Protein AF-A0A4Z1E4L7-F1 (afdb_monomer_lite)

pLDDT: mean 74.95, std 12.85, range [42.88, 93.94]

Organism: NCBI:txid1655435

Secondary structure (DSSP, 8-state):
--HHHHHHHHHHHHHHHHHHHH-----HHHHHHH--HHHHHHHHHTTHHHHHHHHHHHHHHHHHHHHHHHHHHHHHT-TT--B-TTT--B--S-TT---SSHHHHHHHHHHTS--------

Radius of gyration: 25.97 Å; chains: 1; bounding box: 79×19×61 Å

Foldseek 3Di:
DDPVVVVLLVVVVVVLVCCVPVVPQDDPVVVVVSDDPVSCVVCVVVVSNVSVVVSVVVNVVVVVVVVVVVVVCVQ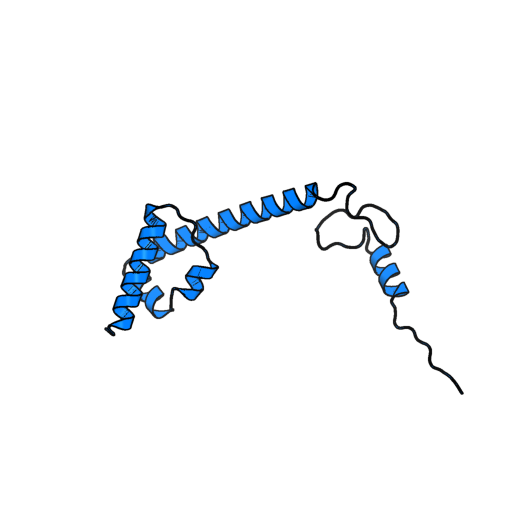VPDVVAQAAPQPRDHQDDDPPDRHNDPVSVVVVCVVVPPPPDDDDD

Sequence (121 aa):
MDPDEEAALERARAWVSSVSHDGDRYSPGAASRLFTPEQLTHLRDTGDLAILLDAARASESDARLVRRWLQELSEAAVPGGRTCPVCGCAVAGRRDRVYCSTNCRVKAHRAHGPRGGEHGG

Structure (mmCIF, N/CA/C/O backbone):
data_AF-A0A4Z1E4L7-F1
#
_entry.id   AF-A0A4Z1E4L7-F1
#
loop_
_atom_site.group_PDB
_atom_site.id
_atom_site.type_symbol
_atom_site.label_atom_id
_atom_site.label_alt_id
_atom_site.label_comp_id
_atom_site.label_asym_id
_atom_site.label_entity_id
_atom_site.label_seq_id
_atom_site.pdbx_PDB_ins_code
_atom_site.Cartn_x
_atom_site.Cartn_y
_atom_site.Cartn_z
_atom_site.occupancy
_atom_site.B_iso_or_equiv
_atom_site.auth_seq_id
_atom_site.auth_comp_id
_atom_site.auth_asym_id
_atom_site.auth_atom_id
_atom_site.pdbx_PDB_model_num
ATOM 1 N N . MET A 1 1 ? 11.956 -2.100 -36.001 1.00 58.88 1 MET A N 1
ATOM 2 C CA . MET A 1 1 ? 11.733 -1.622 -34.631 1.00 58.88 1 MET A CA 1
ATOM 3 C C . MET A 1 1 ? 11.120 -0.252 -34.768 1.00 58.88 1 MET A C 1
ATOM 5 O O . MET A 1 1 ? 11.637 0.532 -35.559 1.00 58.88 1 MET A O 1
ATOM 9 N N . ASP A 1 2 ? 9.958 -0.044 -34.165 1.00 82.31 2 ASP A N 1
ATOM 10 C CA . ASP A 1 2 ? 9.267 1.240 -34.247 1.00 82.31 2 ASP A CA 1
ATOM 11 C C . ASP A 1 2 ? 10.042 2.291 -33.416 1.00 82.31 2 ASP A C 1
ATOM 13 O O . ASP A 1 2 ? 10.541 1.954 -32.339 1.00 82.31 2 ASP A O 1
ATOM 17 N N . PRO A 1 3 ? 10.220 3.536 -33.890 1.00 78.50 3 PRO A N 1
ATOM 18 C CA . PRO A 1 3 ? 10.961 4.552 -33.141 1.00 78.50 3 PRO A CA 1
ATOM 19 C C . PRO A 1 3 ? 10.335 4.872 -31.771 1.00 78.50 3 PRO A C 1
ATOM 21 O O . PRO A 1 3 ? 11.066 5.172 -30.825 1.00 78.50 3 PRO A O 1
ATOM 24 N N . ASP A 1 4 ? 9.013 4.747 -31.622 1.00 73.12 4 ASP A N 1
ATOM 25 C CA . ASP A 1 4 ? 8.340 4.920 -30.332 1.00 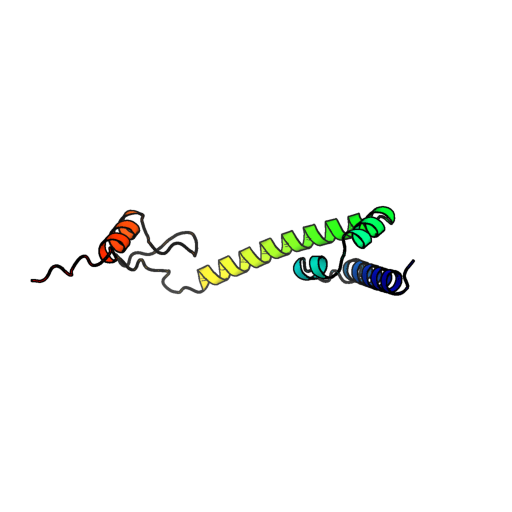73.12 4 ASP A CA 1
ATOM 26 C C . ASP A 1 4 ? 8.600 3.728 -29.396 1.00 73.12 4 ASP A C 1
ATOM 28 O O . ASP A 1 4 ? 8.701 3.896 -28.176 1.00 73.12 4 ASP A O 1
ATOM 32 N N . GLU A 1 5 ? 8.769 2.528 -29.958 1.00 68.62 5 GLU A N 1
ATOM 33 C CA . GLU A 1 5 ? 9.130 1.305 -29.232 1.00 68.62 5 GLU A CA 1
ATOM 34 C C . GLU A 1 5 ? 10.570 1.375 -28.701 1.00 68.62 5 GLU A C 1
ATOM 36 O O . GLU A 1 5 ? 10.821 1.055 -27.535 1.00 68.62 5 GLU A O 1
ATOM 41 N N . GLU A 1 6 ? 11.507 1.871 -29.511 1.00 77.19 6 GLU A N 1
ATOM 42 C CA . GLU A 1 6 ? 12.903 2.071 -29.109 1.00 77.19 6 GLU A CA 1
ATOM 43 C C . GLU A 1 6 ? 13.032 3.144 -28.017 1.00 77.19 6 GLU A C 1
ATOM 45 O O . GLU A 1 6 ? 13.649 2.896 -26.978 1.00 77.19 6 GLU A O 1
ATOM 50 N N . ALA A 1 7 ? 12.336 4.276 -28.161 1.00 75.81 7 ALA A N 1
ATOM 51 C CA . ALA A 1 7 ? 12.282 5.314 -27.129 1.00 75.81 7 ALA A CA 1
ATOM 52 C C . ALA A 1 7 ? 11.602 4.835 -25.831 1.00 75.81 7 ALA A C 1
ATOM 54 O O . ALA A 1 7 ? 11.903 5.305 -24.727 1.00 75.81 7 ALA A O 1
ATOM 55 N N . ALA A 1 8 ? 10.649 3.907 -25.919 1.00 69.75 8 ALA A N 1
ATOM 56 C CA . ALA A 1 8 ? 10.027 3.308 -24.745 1.00 69.75 8 ALA A CA 1
ATOM 57 C C . ALA A 1 8 ? 10.965 2.309 -24.044 1.00 69.75 8 ALA A C 1
ATOM 59 O O . ALA A 1 8 ? 11.010 2.275 -22.813 1.00 69.75 8 ALA A O 1
ATOM 60 N N . LEU A 1 9 ? 11.759 1.551 -24.803 1.00 72.56 9 LEU A N 1
ATOM 61 C CA . LEU A 1 9 ? 12.782 0.653 -24.265 1.00 72.56 9 LEU A CA 1
ATOM 62 C C . LEU A 1 9 ? 13.962 1.402 -23.641 1.00 72.56 9 LEU A C 1
ATOM 64 O O . LEU A 1 9 ? 14.489 0.975 -22.614 1.00 72.56 9 LEU A O 1
ATOM 68 N N . GLU A 1 10 ? 14.353 2.542 -24.200 1.00 79.38 10 GLU A N 1
ATOM 69 C CA . GLU A 1 10 ? 15.387 3.387 -23.608 1.00 79.38 10 GLU A CA 1
ATOM 70 C C . GLU A 1 10 ? 14.921 3.990 -22.273 1.00 79.38 10 GLU A C 1
ATOM 72 O O . GLU A 1 10 ? 15.642 3.922 -21.277 1.00 79.38 10 GLU A O 1
ATOM 77 N N . ARG A 1 11 ? 13.666 4.460 -22.194 1.00 75.19 11 ARG A N 1
ATOM 78 C CA . ARG A 1 11 ? 13.048 4.896 -20.925 1.00 75.19 11 ARG A CA 1
ATOM 79 C C . ARG A 1 11 ? 12.964 3.768 -19.897 1.00 75.19 11 ARG A C 1
ATOM 81 O O . ARG A 1 11 ? 13.248 3.992 -18.722 1.00 75.19 11 ARG A O 1
ATOM 88 N N . ALA A 1 12 ? 12.609 2.561 -20.335 1.00 68.75 12 ALA A N 1
ATOM 89 C CA . ALA A 1 12 ? 12.604 1.365 -19.499 1.00 68.75 12 ALA A CA 1
ATOM 90 C C . ALA A 1 12 ? 13.994 1.075 -18.913 1.00 68.75 12 ALA A C 1
ATOM 92 O O . ALA A 1 12 ? 14.124 0.886 -17.704 1.00 68.75 12 ALA A O 1
ATOM 93 N N . ARG A 1 13 ? 15.042 1.100 -19.744 1.00 70.75 13 ARG A N 1
ATOM 94 C CA . ARG A 1 13 ? 16.433 0.880 -19.318 1.00 70.75 13 ARG A CA 1
ATOM 95 C C . ARG A 1 13 ? 16.932 1.971 -18.376 1.00 70.75 13 ARG A C 1
ATOM 97 O O . ARG A 1 13 ? 17.551 1.655 -17.365 1.00 70.75 13 ARG A O 1
ATOM 104 N N . ALA A 1 14 ? 16.619 3.234 -18.661 1.00 74.56 14 ALA A N 1
ATOM 105 C CA . ALA A 1 14 ? 16.958 4.350 -17.785 1.00 74.56 14 ALA A CA 1
ATOM 106 C C . ALA A 1 14 ? 16.313 4.194 -16.397 1.00 74.56 14 ALA A C 1
ATOM 108 O O . ALA A 1 14 ? 16.976 4.402 -15.383 1.00 74.56 14 ALA A O 1
ATOM 109 N N . TRP A 1 15 ? 15.055 3.743 -16.341 1.00 69.19 15 TRP A N 1
ATOM 110 C CA . TRP A 1 15 ? 14.360 3.470 -15.083 1.00 69.19 15 TRP A CA 1
ATOM 111 C C . TRP A 1 15 ? 14.923 2.249 -14.334 1.00 69.19 15 TRP A C 1
ATOM 113 O O . TRP A 1 15 ? 15.121 2.301 -13.123 1.00 69.19 15 TRP A O 1
ATOM 123 N N . VAL A 1 16 ? 15.253 1.155 -15.031 1.00 64.94 16 VAL A N 1
ATOM 124 C CA . VAL A 1 16 ? 15.943 -0.007 -14.426 1.00 64.94 16 VAL A CA 1
ATOM 125 C C . VAL A 1 16 ? 17.296 0.417 -13.842 1.00 64.94 16 VAL A C 1
ATOM 127 O O . VAL A 1 16 ? 17.658 0.022 -12.731 1.00 64.94 16 VAL A O 1
ATOM 130 N N . SER A 1 17 ? 18.032 1.261 -14.568 1.00 67.12 17 SER A N 1
ATOM 131 C CA . SER A 1 17 ? 19.321 1.789 -14.128 1.00 67.12 17 SER A CA 1
ATOM 132 C C . SER A 1 17 ? 19.181 2.694 -12.903 1.00 67.12 17 SER A C 1
ATOM 134 O O . SER A 1 17 ? 20.013 2.592 -12.002 1.00 67.12 17 SER A O 1
ATOM 136 N N . SER A 1 18 ? 18.130 3.523 -12.815 1.00 65.75 18 SER A N 1
ATOM 137 C CA . SER A 1 18 ? 17.874 4.355 -11.628 1.00 65.75 18 SER A CA 1
ATOM 138 C C . SER A 1 18 ? 17.494 3.519 -10.403 1.00 65.75 18 SER A C 1
ATOM 140 O O . SER A 1 18 ? 17.973 3.788 -9.307 1.00 65.75 18 SER A O 1
ATOM 142 N N . VAL A 1 19 ? 16.709 2.450 -10.586 1.00 61.22 19 VAL A N 1
ATOM 143 C CA . VAL A 1 19 ? 16.392 1.490 -9.509 1.00 61.22 19 VAL A CA 1
ATOM 144 C C . VAL A 1 19 ? 17.658 0.773 -9.014 1.00 61.22 19 VAL A C 1
ATOM 146 O O . VAL A 1 19 ? 17.779 0.482 -7.826 1.00 61.22 19 VAL A O 1
ATOM 149 N N . SER A 1 20 ? 18.615 0.522 -9.912 1.00 57.12 20 SER A N 1
ATOM 150 C CA . SER A 1 20 ? 19.874 -0.170 -9.606 1.00 57.12 20 SER A CA 1
ATOM 151 C C . SER A 1 20 ? 20.934 0.727 -8.950 1.00 57.12 20 SER A C 1
ATOM 153 O O . SER A 1 20 ? 21.752 0.220 -8.186 1.00 57.12 20 SER A O 1
ATOM 155 N N . HIS A 1 21 ? 20.944 2.034 -9.243 1.00 53.38 21 HIS A N 1
ATOM 156 C CA . HIS A 1 21 ? 21.961 2.974 -8.745 1.00 53.38 21 HIS A CA 1
ATOM 157 C C . HIS A 1 21 ? 21.562 3.698 -7.455 1.00 53.38 21 HIS A C 1
ATOM 159 O O . HIS A 1 21 ? 22.405 3.834 -6.572 1.00 53.38 21 HIS A O 1
ATOM 165 N N . ASP A 1 22 ? 20.308 4.137 -7.318 1.00 48.34 22 ASP A N 1
ATOM 166 C CA . ASP A 1 22 ? 19.916 5.024 -6.209 1.00 48.34 22 ASP A CA 1
ATOM 167 C C . ASP A 1 22 ? 19.221 4.303 -5.046 1.00 48.34 22 ASP A C 1
ATOM 169 O O . ASP A 1 22 ? 18.945 4.909 -4.011 1.00 48.34 22 ASP A O 1
ATOM 173 N N . GLY A 1 23 ? 18.910 3.007 -5.181 1.00 50.59 23 GLY A N 1
ATOM 174 C CA . GLY A 1 23 ? 18.078 2.300 -4.197 1.00 50.59 23 GLY A CA 1
ATOM 175 C C . GLY A 1 23 ? 16.685 2.926 -4.039 1.00 50.59 23 GLY A C 1
ATOM 176 O O . GLY A 1 23 ? 15.983 2.657 -3.060 1.00 50.59 23 GLY A O 1
ATOM 177 N N . ASP A 1 24 ? 16.292 3.781 -4.988 1.00 51.47 24 ASP A N 1
ATOM 178 C CA . ASP A 1 24 ? 15.054 4.529 -4.924 1.00 51.47 24 ASP A CA 1
ATOM 179 C C . ASP A 1 24 ? 13.881 3.566 -5.119 1.00 51.47 24 ASP A C 1
ATOM 181 O O . ASP A 1 24 ? 13.869 2.706 -6.008 1.00 51.47 24 ASP A O 1
ATOM 185 N N . ARG A 1 25 ? 12.917 3.653 -4.200 1.00 55.28 25 ARG A N 1
ATOM 186 C CA . ARG A 1 25 ? 11.916 2.607 -3.966 1.00 55.28 25 ARG A CA 1
ATOM 187 C C . ARG A 1 25 ? 11.140 2.307 -5.243 1.00 55.28 25 ARG A C 1
ATOM 189 O O . ARG A 1 25 ? 10.340 3.126 -5.698 1.00 55.28 25 ARG A O 1
ATOM 196 N N . TYR A 1 26 ? 11.294 1.085 -5.754 1.00 56.16 26 TYR A N 1
ATOM 197 C CA . TYR A 1 26 ? 10.377 0.518 -6.737 1.00 56.16 26 TYR A CA 1
ATOM 198 C C . TYR A 1 26 ? 8.940 0.776 -6.264 1.00 56.16 26 TYR A C 1
ATOM 200 O O . TYR A 1 26 ? 8.547 0.354 -5.175 1.00 56.16 26 TYR A O 1
ATOM 208 N N . SER A 1 27 ? 8.154 1.504 -7.057 1.00 61.03 27 SER A N 1
ATOM 209 C CA . SER A 1 27 ? 6.727 1.693 -6.807 1.00 61.03 27 SER A CA 1
ATOM 210 C C . SER A 1 27 ? 5.955 0.700 -7.673 1.00 61.03 27 SER A C 1
ATOM 212 O O . SER A 1 27 ? 5.911 0.872 -8.896 1.00 61.03 27 SER A O 1
ATOM 214 N N . PRO A 1 28 ? 5.302 -0.319 -7.084 1.00 56.12 28 PRO A N 1
ATOM 215 C CA . PRO A 1 28 ? 4.577 -1.331 -7.852 1.00 56.12 28 PRO A CA 1
ATOM 216 C C . PRO A 1 28 ? 3.465 -0.731 -8.726 1.00 56.12 28 PRO A C 1
ATOM 218 O O . PRO A 1 28 ? 3.158 -1.249 -9.796 1.00 56.12 28 PRO A O 1
ATOM 221 N N . GLY A 1 29 ? 2.877 0.391 -8.290 1.00 59.47 29 GLY A N 1
ATOM 222 C CA . GLY A 1 29 ? 1.848 1.113 -9.044 1.00 59.47 29 GLY A CA 1
ATOM 223 C C . GLY A 1 29 ? 2.383 1.932 -10.224 1.00 59.47 29 GLY A C 1
ATOM 224 O O . GLY A 1 29 ? 1.608 2.280 -11.111 1.00 59.47 29 GLY A O 1
ATOM 225 N N . ALA A 1 30 ? 3.683 2.240 -10.245 1.00 64.88 30 ALA A N 1
ATOM 226 C CA . ALA A 1 30 ? 4.335 2.864 -11.390 1.00 64.88 30 ALA A CA 1
ATOM 227 C C . ALA A 1 30 ? 4.734 1.802 -12.421 1.00 64.88 30 ALA A C 1
ATOM 229 O O . ALA A 1 30 ? 4.428 1.962 -13.595 1.00 64.88 30 ALA A O 1
ATOM 230 N N . ALA A 1 31 ? 5.314 0.678 -11.988 1.00 62.97 31 ALA A N 1
ATOM 231 C CA . ALA A 1 31 ? 5.783 -0.376 -12.890 1.00 62.97 31 ALA A CA 1
ATOM 232 C C . ALA A 1 31 ? 4.675 -0.926 -13.811 1.00 62.97 31 ALA A C 1
ATOM 234 O O . ALA A 1 31 ? 4.878 -1.041 -15.017 1.00 62.97 31 ALA A O 1
ATOM 235 N N . SER A 1 32 ? 3.468 -1.166 -13.286 1.00 64.75 32 SER A N 1
ATOM 236 C CA . SER A 1 32 ? 2.326 -1.636 -14.094 1.00 64.75 32 SER A CA 1
ATOM 237 C C . SER A 1 32 ? 1.810 -0.621 -15.122 1.00 64.75 32 SER A C 1
ATOM 239 O O . SER A 1 32 ? 1.063 -0.993 -16.021 1.00 64.75 32 SER A O 1
ATOM 241 N N . ARG A 1 33 ? 2.197 0.655 -15.005 1.00 68.88 33 ARG A N 1
ATOM 242 C CA . ARG A 1 33 ? 1.895 1.718 -15.978 1.00 68.88 33 ARG A CA 1
ATOM 243 C C . ARG A 1 33 ? 3.049 1.988 -16.942 1.00 68.88 33 ARG A C 1
ATOM 245 O O . ARG A 1 33 ? 2.848 2.684 -17.930 1.00 68.88 33 ARG A O 1
ATOM 252 N N . LEU A 1 34 ? 4.246 1.501 -16.621 1.00 69.00 34 LEU A N 1
ATOM 253 C CA . LEU A 1 34 ? 5.481 1.803 -17.342 1.00 69.00 34 LEU A CA 1
ATOM 254 C C . LEU A 1 34 ? 5.875 0.706 -18.332 1.00 69.00 34 LEU A C 1
ATOM 256 O O . LEU A 1 34 ? 6.585 1.009 -19.287 1.00 69.00 34 LEU A O 1
ATOM 260 N N . PHE A 1 35 ? 5.409 -0.531 -18.132 1.00 76.06 35 PHE A N 1
ATOM 261 C CA . PHE A 1 35 ? 5.779 -1.661 -18.983 1.00 76.06 35 PHE A CA 1
ATOM 262 C C . PHE A 1 35 ? 4.573 -2.332 -19.633 1.00 76.06 35 PHE A C 1
ATOM 264 O O . PHE A 1 35 ? 3.607 -2.710 -18.970 1.00 76.06 35 PHE A O 1
ATOM 271 N N . THR A 1 36 ? 4.685 -2.536 -20.939 1.00 82.00 36 THR A N 1
ATOM 272 C CA . THR A 1 36 ? 3.840 -3.435 -21.729 1.00 82.00 36 THR A CA 1
ATOM 273 C C . THR A 1 36 ? 4.373 -4.877 -21.663 1.00 82.00 36 THR A C 1
ATOM 275 O O . THR A 1 36 ? 5.555 -5.086 -21.357 1.00 82.00 36 THR A O 1
ATOM 278 N N . PRO A 1 37 ? 3.542 -5.898 -21.944 1.00 82.62 37 PRO A N 1
ATOM 279 C CA . PRO A 1 37 ? 3.986 -7.295 -22.010 1.00 82.62 37 PRO A CA 1
ATOM 280 C C . PRO A 1 37 ? 5.160 -7.534 -22.975 1.00 82.62 37 PRO A C 1
ATOM 282 O O . PRO A 1 37 ? 6.055 -8.335 -22.690 1.00 82.62 37 PRO A O 1
ATOM 285 N N . GLU A 1 38 ? 5.188 -6.816 -24.095 1.00 80.88 38 GLU A N 1
ATOM 286 C CA . GLU A 1 38 ? 6.233 -6.901 -25.115 1.00 80.88 38 GLU A CA 1
ATOM 287 C C . GLU A 1 38 ? 7.573 -6.395 -24.560 1.00 80.88 38 GLU A C 1
ATOM 289 O O . GLU A 1 38 ? 8.595 -7.075 -24.661 1.00 80.88 38 GLU A O 1
ATOM 294 N N . GLN A 1 39 ? 7.560 -5.260 -23.857 1.00 81.00 39 GLN A N 1
ATOM 295 C CA . GLN A 1 39 ? 8.753 -4.710 -23.204 1.00 81.00 39 GLN A CA 1
ATOM 296 C C . GLN A 1 39 ? 9.286 -5.622 -22.094 1.00 81.00 39 GLN A C 1
ATOM 298 O O . GLN A 1 39 ? 10.498 -5.772 -21.952 1.00 81.00 39 GLN A O 1
ATOM 303 N N . LEU A 1 40 ? 8.403 -6.271 -21.327 1.00 81.88 40 LEU A N 1
ATOM 304 C CA . LEU A 1 40 ? 8.814 -7.255 -20.319 1.00 81.88 40 LEU A CA 1
ATOM 305 C C . LEU A 1 40 ? 9.469 -8.488 -20.952 1.00 81.88 40 LEU A C 1
ATOM 307 O O . LEU A 1 40 ? 10.403 -9.050 -20.380 1.00 81.88 40 LEU A O 1
ATOM 311 N N . THR A 1 41 ? 9.008 -8.892 -22.137 1.00 84.25 41 THR A N 1
ATOM 312 C CA . THR A 1 41 ? 9.613 -9.996 -22.894 1.00 84.25 41 THR A CA 1
ATOM 313 C C . THR A 1 41 ? 11.017 -9.623 -23.365 1.00 84.25 41 THR A C 1
ATOM 315 O O . THR A 1 41 ? 11.942 -10.409 -23.194 1.00 84.25 41 THR A O 1
ATOM 318 N N . HIS A 1 42 ? 11.212 -8.395 -23.849 1.00 80.06 42 HIS A N 1
ATOM 319 C CA . HIS A 1 42 ? 12.540 -7.906 -24.230 1.00 80.06 42 HIS A CA 1
ATOM 320 C C . HIS A 1 42 ? 13.508 -7.846 -23.038 1.00 80.06 42 HIS A C 1
ATOM 322 O O . HIS A 1 42 ? 14.649 -8.285 -23.140 1.00 80.06 42 HIS A O 1
ATOM 328 N N . LEU A 1 43 ? 13.039 -7.377 -21.877 1.00 79.19 43 LEU A N 1
ATOM 329 C CA . LEU A 1 43 ? 13.835 -7.327 -20.640 1.00 79.19 43 LEU A CA 1
ATOM 330 C C . LEU A 1 43 ? 14.180 -8.718 -20.086 1.00 79.19 43 LEU A C 1
ATOM 332 O O . LEU A 1 43 ? 15.195 -8.891 -19.409 1.00 79.19 43 LEU A O 1
ATOM 336 N N . ARG A 1 44 ? 13.343 -9.728 -20.357 1.00 84.38 44 ARG A N 1
ATOM 337 C CA . ARG A 1 44 ? 13.667 -11.128 -20.053 1.00 84.38 44 ARG A CA 1
ATOM 338 C C . ARG A 1 44 ? 14.887 -11.572 -20.847 1.00 84.38 44 ARG A C 1
ATOM 340 O O . ARG A 1 44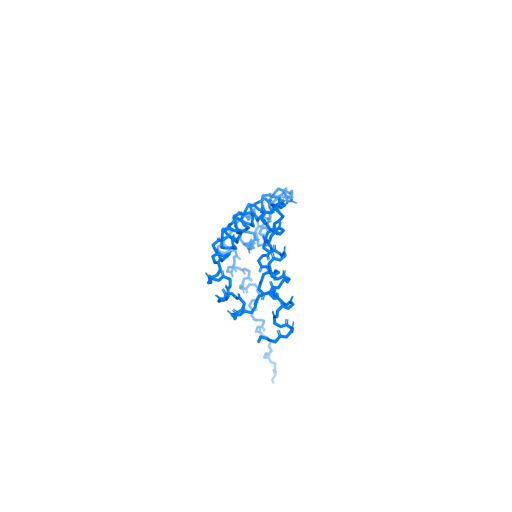 ? 15.784 -12.191 -20.283 1.00 84.38 44 ARG A O 1
ATOM 347 N N . ASP A 1 45 ? 14.907 -11.248 -22.133 1.00 84.25 45 ASP A N 1
ATOM 348 C CA . ASP A 1 45 ? 15.928 -11.724 -23.058 1.00 84.25 45 ASP A CA 1
ATOM 349 C C . ASP A 1 45 ? 17.270 -10.979 -22.864 1.00 84.25 45 ASP A C 1
ATOM 351 O O . ASP A 1 45 ? 18.324 -11.535 -23.168 1.00 84.25 45 ASP A O 1
ATOM 355 N N . THR A 1 46 ? 17.262 -9.775 -22.269 1.00 84.06 46 THR A N 1
ATOM 356 C CA . THR A 1 46 ? 18.480 -9.042 -21.858 1.00 84.06 46 THR A CA 1
ATOM 357 C C . THR A 1 46 ? 18.996 -9.402 -20.461 1.00 84.06 46 THR A C 1
ATOM 359 O O . THR A 1 46 ? 20.088 -8.979 -20.092 1.00 84.06 46 THR A O 1
ATOM 362 N N . GLY A 1 47 ? 18.246 -10.185 -19.676 1.00 79.44 47 GLY A N 1
ATOM 363 C CA . GLY A 1 47 ? 18.594 -10.539 -18.293 1.00 79.44 47 GLY A CA 1
ATOM 364 C C . GLY A 1 47 ? 18.227 -9.479 -17.242 1.00 79.44 47 GLY A C 1
ATOM 365 O O . GLY A 1 47 ? 18.300 -9.756 -16.044 1.00 79.44 47 GLY A O 1
ATOM 366 N N . ASP A 1 48 ? 17.741 -8.310 -17.665 1.00 80.81 48 ASP A N 1
ATOM 367 C CA . ASP A 1 48 ? 17.341 -7.205 -16.781 1.00 80.81 48 ASP A CA 1
ATOM 368 C C . ASP A 1 48 ? 16.080 -7.527 -15.958 1.00 80.81 48 ASP A C 1
ATOM 370 O O . ASP A 1 48 ? 15.824 -6.922 -14.914 1.00 80.81 48 ASP A O 1
ATOM 374 N N . LEU A 1 49 ? 15.292 -8.520 -16.387 1.00 83.62 49 LEU A N 1
ATOM 375 C CA . LEU A 1 49 ? 14.087 -8.946 -15.674 1.00 83.62 49 LEU A CA 1
ATOM 376 C C . LEU A 1 49 ? 14.382 -9.450 -14.251 1.00 83.62 49 LEU A C 1
ATOM 378 O O . LEU A 1 49 ? 13.560 -9.253 -13.358 1.00 83.62 49 LEU A O 1
ATOM 382 N N . ALA A 1 50 ? 15.539 -10.078 -14.015 1.00 83.38 50 ALA A N 1
ATOM 383 C CA . ALA A 1 50 ? 15.906 -10.563 -12.682 1.00 83.38 50 ALA A CA 1
ATOM 384 C C . ALA A 1 50 ? 16.082 -9.403 -11.686 1.00 83.38 50 ALA A C 1
ATOM 386 O O . ALA A 1 50 ? 15.545 -9.451 -10.579 1.00 83.38 50 ALA A O 1
ATOM 387 N N . ILE A 1 51 ? 16.745 -8.328 -12.123 1.00 80.31 51 ILE A N 1
ATOM 388 C CA . ILE A 1 51 ? 16.948 -7.103 -11.339 1.00 80.31 51 ILE A CA 1
ATOM 389 C C . ILE A 1 51 ? 15.594 -6.479 -10.983 1.00 80.31 51 ILE A C 1
ATOM 391 O O . ILE A 1 51 ? 15.347 -6.119 -9.831 1.00 80.31 51 ILE A O 1
ATOM 395 N N . LEU A 1 52 ? 14.678 -6.414 -11.955 1.00 79.25 52 LEU A N 1
ATOM 396 C CA . LEU A 1 52 ? 13.327 -5.899 -11.733 1.00 79.25 52 LEU A CA 1
ATOM 397 C C . LEU A 1 52 ? 12.509 -6.750 -10.758 1.00 79.25 52 LEU A C 1
ATOM 399 O O . LEU A 1 52 ? 11.789 -6.201 -9.923 1.00 79.25 52 LEU A O 1
ATOM 403 N N . LEU A 1 53 ? 12.617 -8.077 -10.838 1.00 83.94 53 LEU A N 1
ATOM 404 C CA . LEU A 1 53 ? 11.932 -8.983 -9.916 1.00 83.94 53 LEU A CA 1
ATOM 405 C C . LEU A 1 53 ? 12.429 -8.814 -8.478 1.00 83.94 53 LEU A C 1
ATOM 407 O O . LEU A 1 53 ? 11.617 -8.795 -7.550 1.00 83.94 53 LEU A O 1
ATOM 411 N N . ASP A 1 54 ? 13.735 -8.667 -8.279 1.00 83.81 54 ASP A N 1
ATOM 412 C CA . ASP A 1 54 ? 14.297 -8.476 -6.943 1.00 83.81 54 ASP A CA 1
ATOM 413 C C . ASP A 1 54 ? 13.950 -7.097 -6.370 1.00 83.81 54 ASP A C 1
ATOM 415 O O . ASP A 1 54 ? 13.536 -7.005 -5.211 1.00 83.81 54 ASP A O 1
ATOM 419 N N . ALA A 1 55 ? 13.973 -6.044 -7.193 1.00 79.69 55 ALA A N 1
ATOM 420 C CA . ALA A 1 55 ? 13.481 -4.725 -6.800 1.00 79.69 55 ALA A CA 1
ATOM 421 C C . ALA A 1 55 ? 11.989 -4.754 -6.410 1.00 79.69 55 ALA A C 1
ATOM 423 O O . ALA A 1 55 ? 11.589 -4.155 -5.405 1.00 79.69 55 ALA A O 1
ATOM 424 N N . ALA A 1 56 ? 11.162 -5.501 -7.150 1.00 81.88 56 ALA A N 1
ATOM 425 C CA . ALA A 1 56 ? 9.748 -5.674 -6.829 1.00 81.88 56 ALA A CA 1
ATOM 426 C C . ALA A 1 56 ? 9.541 -6.378 -5.478 1.00 81.88 56 ALA A C 1
ATOM 428 O O . ALA A 1 56 ? 8.741 -5.925 -4.658 1.00 81.88 56 ALA A O 1
ATOM 429 N N . ARG A 1 57 ? 10.303 -7.444 -5.202 1.00 84.69 57 ARG A N 1
ATOM 430 C CA . ARG A 1 57 ? 10.266 -8.162 -3.913 1.00 84.69 57 ARG A CA 1
ATOM 431 C C . ARG A 1 57 ? 10.725 -7.295 -2.741 1.00 84.69 57 ARG A C 1
ATOM 433 O O . ARG A 1 57 ? 10.124 -7.355 -1.663 1.00 84.69 57 ARG A O 1
ATOM 440 N N . ALA A 1 58 ? 11.773 -6.496 -2.936 1.00 79.31 58 ALA A N 1
ATOM 441 C CA . ALA A 1 58 ? 12.251 -5.553 -1.930 1.00 79.31 58 ALA A CA 1
ATOM 442 C C . ALA 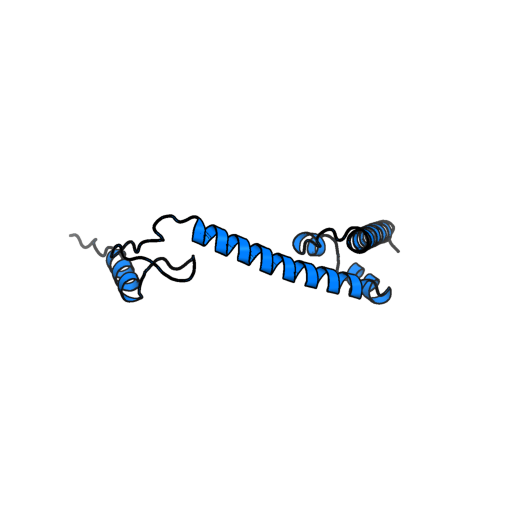A 1 58 ? 11.157 -4.530 -1.586 1.00 79.31 58 ALA A C 1
ATOM 444 O O . ALA A 1 58 ? 10.803 -4.362 -0.420 1.00 79.31 58 ALA A O 1
ATOM 445 N N . SER A 1 59 ? 10.516 -3.952 -2.604 1.00 78.38 59 SER A N 1
ATOM 446 C CA . SER A 1 59 ? 9.398 -3.024 -2.414 1.00 78.38 59 SER A CA 1
ATOM 447 C C . SER A 1 59 ? 8.178 -3.651 -1.738 1.00 78.38 59 SER A C 1
ATOM 449 O O . SER A 1 59 ? 7.565 -3.029 -0.870 1.00 78.38 59 SER A O 1
ATOM 451 N N . GLU A 1 60 ? 7.826 -4.901 -2.059 1.00 84.00 60 GLU A N 1
ATOM 452 C CA . GLU A 1 60 ? 6.766 -5.606 -1.331 1.00 84.00 60 GLU A CA 1
ATOM 453 C C . GLU A 1 60 ? 7.086 -5.746 0.162 1.00 84.00 60 GLU A C 1
ATOM 455 O O . GLU A 1 60 ? 6.192 -5.624 1.007 1.00 84.00 60 GLU A O 1
ATOM 460 N N . SER A 1 61 ? 8.351 -6.006 0.491 1.00 79.69 61 SER A N 1
ATOM 461 C CA . SER A 1 61 ? 8.817 -6.129 1.873 1.00 79.69 61 SER A CA 1
ATOM 462 C C . SER A 1 61 ? 8.717 -4.791 2.608 1.00 79.69 61 SER A C 1
ATOM 464 O O . SER A 1 61 ? 8.128 -4.733 3.693 1.00 79.69 61 SER A O 1
ATOM 466 N N . ASP A 1 62 ? 9.163 -3.703 1.978 1.00 78.50 62 ASP A N 1
ATOM 467 C CA . ASP A 1 62 ? 9.018 -2.340 2.498 1.00 78.50 62 ASP A CA 1
ATOM 468 C C . ASP A 1 62 ? 7.546 -1.957 2.692 1.00 78.50 62 ASP A C 1
ATOM 470 O O . ASP A 1 62 ? 7.161 -1.426 3.735 1.00 78.50 62 ASP A O 1
ATOM 474 N N . ALA A 1 63 ? 6.680 -2.286 1.730 1.00 79.81 63 ALA A N 1
ATOM 475 C CA . ALA A 1 63 ? 5.248 -2.016 1.822 1.00 79.81 63 ALA A CA 1
ATOM 476 C C . ALA A 1 63 ? 4.595 -2.752 3.006 1.00 79.81 63 ALA A C 1
ATOM 478 O O . ALA A 1 63 ? 3.706 -2.203 3.667 1.00 79.81 63 ALA A O 1
ATOM 479 N N . ARG A 1 64 ? 5.031 -3.984 3.312 1.00 83.94 64 ARG A N 1
ATOM 480 C CA . ARG A 1 64 ? 4.578 -4.723 4.507 1.00 83.94 64 ARG A CA 1
ATOM 481 C C . ARG A 1 64 ? 5.041 -4.040 5.793 1.00 83.94 64 ARG A C 1
ATOM 483 O O . ARG A 1 64 ? 4.244 -3.937 6.727 1.00 83.94 64 ARG A O 1
ATOM 490 N N . LEU A 1 65 ? 6.281 -3.553 5.834 1.00 82.25 65 LEU A N 1
ATOM 491 C CA . LEU A 1 65 ? 6.837 -2.846 6.988 1.00 82.25 65 LEU A CA 1
ATOM 492 C C . LEU A 1 65 ? 6.110 -1.519 7.247 1.00 82.25 65 LEU A C 1
ATOM 494 O O . LEU A 1 65 ? 5.634 -1.285 8.356 1.00 82.25 65 LEU A O 1
ATOM 498 N N . VAL A 1 66 ? 5.919 -0.700 6.210 1.00 79.62 66 VAL A N 1
ATOM 499 C CA . VAL A 1 66 ? 5.163 0.559 6.303 1.00 79.62 66 VAL A CA 1
ATOM 500 C C . VAL A 1 66 ? 3.728 0.299 6.754 1.00 79.62 66 VAL A C 1
ATOM 502 O O . VAL A 1 66 ? 3.230 0.984 7.645 1.00 79.62 66 VAL A O 1
ATOM 505 N N . ARG A 1 67 ? 3.056 -0.722 6.201 1.00 85.38 67 ARG A N 1
ATOM 506 C CA . ARG A 1 67 ? 1.705 -1.104 6.642 1.00 85.38 67 ARG A CA 1
ATOM 507 C C . ARG A 1 67 ? 1.676 -1.456 8.128 1.00 85.38 67 ARG A C 1
ATOM 509 O O . ARG A 1 67 ? 0.746 -1.045 8.818 1.00 85.38 67 ARG A O 1
ATOM 516 N N . ARG A 1 68 ? 2.671 -2.200 8.615 1.00 87.31 68 ARG A N 1
ATOM 517 C CA . ARG A 1 68 ? 2.794 -2.535 10.036 1.00 87.31 68 ARG A CA 1
ATOM 518 C C . ARG A 1 68 ? 2.949 -1.275 10.890 1.00 87.31 68 ARG A C 1
ATOM 520 O O . ARG A 1 68 ? 2.204 -1.122 11.849 1.00 87.31 68 ARG A O 1
ATOM 527 N N . TRP A 1 69 ? 3.836 -0.353 10.523 1.00 86.69 69 TRP A N 1
ATOM 528 C CA . TRP A 1 69 ? 4.004 0.903 11.262 1.00 86.69 69 TRP A CA 1
ATOM 529 C C . TRP A 1 69 ? 2.737 1.758 11.271 1.00 86.69 69 TRP A C 1
ATOM 531 O O . TRP A 1 69 ? 2.357 2.292 12.307 1.00 86.69 69 TRP A O 1
ATOM 541 N N . LEU A 1 70 ? 2.032 1.853 10.141 1.00 81.19 70 LEU A N 1
ATOM 542 C CA . LEU A 1 70 ? 0.749 2.559 10.070 1.00 81.19 70 LEU A CA 1
ATOM 543 C C . LEU A 1 70 ? -0.319 1.911 10.962 1.00 81.19 70 LEU A C 1
ATOM 545 O O . LEU A 1 70 ? -1.148 2.617 11.539 1.00 81.19 70 LEU A O 1
ATOM 549 N N . GLN A 1 71 ? -0.306 0.583 11.084 1.00 79.44 71 GLN A N 1
ATOM 550 C CA . GLN A 1 71 ? -1.181 -0.153 11.992 1.00 79.44 71 GLN A CA 1
ATOM 551 C C . GLN A 1 71 ? -0.843 0.172 13.456 1.00 79.44 71 GLN A C 1
ATOM 553 O O . GLN A 1 71 ? -1.741 0.543 14.206 1.00 79.44 71 GLN A O 1
ATOM 558 N N . GLU A 1 72 ? 0.437 0.116 13.833 1.00 81.62 72 GLU A N 1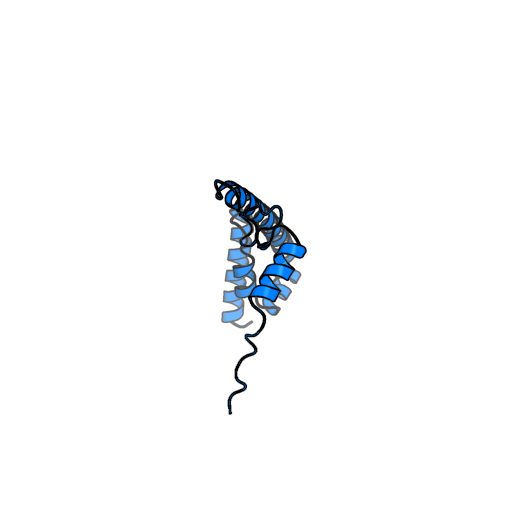
ATOM 559 C CA . GLU A 1 72 ? 0.919 0.443 15.185 1.00 81.62 72 GLU A CA 1
ATOM 560 C C . GLU A 1 72 ? 0.581 1.895 15.565 1.00 81.62 72 GLU A C 1
ATOM 562 O O . GLU A 1 72 ? 0.004 2.147 16.623 1.00 81.62 72 GLU A O 1
ATOM 567 N N . LEU A 1 73 ? 0.839 2.852 14.666 1.00 81.31 73 LEU A N 1
ATOM 568 C CA . LEU A 1 73 ? 0.470 4.258 14.854 1.00 81.31 73 LEU A CA 1
ATOM 569 C C . LEU A 1 73 ? -1.043 4.437 14.979 1.00 81.31 73 LEU A C 1
ATOM 571 O O . LEU A 1 73 ? -1.507 5.192 15.828 1.00 81.31 73 LEU A O 1
ATOM 575 N N . SER A 1 74 ? -1.831 3.737 14.161 1.00 74.81 74 SER A N 1
ATOM 576 C CA . SER A 1 74 ? -3.288 3.792 14.257 1.00 74.81 74 SER A CA 1
ATOM 577 C C . SER A 1 74 ? -3.813 3.243 15.580 1.00 74.81 74 SER A C 1
ATOM 579 O O . SER A 1 74 ? -4.849 3.713 16.044 1.00 74.81 74 SER A O 1
ATOM 581 N N . GLU A 1 75 ? -3.188 2.206 16.126 1.00 71.94 75 GLU A N 1
ATOM 582 C CA . GLU A 1 75 ? -3.591 1.604 17.396 1.00 71.94 75 GLU A CA 1
ATOM 583 C C . GLU A 1 75 ? -3.200 2.504 18.571 1.00 71.94 75 GLU A C 1
ATOM 585 O O . GLU A 1 75 ? -4.009 2.706 19.476 1.00 71.94 75 GLU A O 1
ATOM 590 N N . ALA A 1 76 ? -2.021 3.128 18.508 1.00 71.75 76 ALA A N 1
ATOM 591 C CA . ALA A 1 76 ? -1.573 4.119 19.483 1.00 71.75 76 ALA A CA 1
ATOM 592 C C . ALA A 1 76 ? -2.395 5.423 19.444 1.00 71.75 76 ALA A C 1
ATOM 594 O O . ALA A 1 76 ? -2.587 6.066 20.474 1.00 71.75 76 ALA A O 1
ATOM 595 N N . ALA A 1 77 ? -2.909 5.813 18.272 1.00 67.81 77 ALA A N 1
ATOM 596 C CA . ALA A 1 77 ? -3.626 7.072 18.065 1.00 67.81 77 ALA A CA 1
ATOM 597 C C . ALA A 1 77 ? -5.065 7.106 18.616 1.00 67.81 77 ALA A C 1
ATOM 599 O O . ALA A 1 77 ? -5.714 8.144 18.505 1.00 67.81 77 ALA A O 1
ATOM 600 N N . VAL A 1 78 ? -5.592 6.017 19.194 1.00 64.31 78 VAL A N 1
ATOM 601 C CA . VAL A 1 78 ? -6.928 6.007 19.824 1.00 64.31 78 VAL A CA 1
ATOM 602 C C . VAL A 1 78 ? -6.787 6.059 21.353 1.00 64.31 78 VAL A C 1
ATOM 604 O O . VAL A 1 78 ? -6.838 5.011 22.007 1.00 64.31 78 VAL A O 1
ATOM 607 N N . PRO A 1 79 ? -6.626 7.253 21.963 1.00 53.06 79 PRO A N 1
ATOM 608 C CA . PRO A 1 79 ? -6.633 7.387 23.414 1.00 53.06 79 PRO A CA 1
ATOM 609 C C . PRO A 1 79 ? -8.003 6.951 23.958 1.00 53.06 79 PRO A C 1
ATOM 611 O O . PRO A 1 79 ? -9.037 7.490 23.572 1.00 53.06 79 PRO A O 1
ATOM 614 N N . GLY A 1 80 ? -8.010 5.929 24.819 1.00 63.31 80 GLY A N 1
ATOM 615 C CA . GLY A 1 80 ? -9.225 5.325 25.390 1.00 63.31 80 GLY A CA 1
ATOM 616 C C . GLY A 1 80 ? -9.750 4.076 24.666 1.00 63.31 80 GLY A C 1
ATOM 617 O O . GLY A 1 80 ? -10.648 3.412 25.181 1.00 63.31 80 GLY A O 1
ATOM 618 N N . GLY A 1 81 ? -9.163 3.699 23.523 1.00 70.94 81 GLY A N 1
ATOM 619 C CA . GLY A 1 81 ? -9.593 2.542 22.735 1.00 70.94 81 GLY A CA 1
ATOM 620 C C . GLY A 1 81 ? -10.949 2.735 22.042 1.00 70.94 81 GLY A C 1
ATOM 621 O O . GLY A 1 81 ? -11.708 3.662 22.311 1.00 70.94 81 GLY A O 1
ATOM 622 N N . ARG A 1 82 ? -11.272 1.849 21.095 1.00 82.62 82 ARG A N 1
ATOM 623 C CA . ARG A 1 82 ? -12.594 1.839 20.446 1.00 82.62 82 ARG A CA 1
ATOM 624 C C . ARG A 1 82 ? -13.607 1.222 21.403 1.00 82.62 82 ARG A C 1
ATOM 626 O O . ARG A 1 82 ? -13.332 0.162 21.960 1.00 82.62 82 ARG A O 1
ATOM 633 N N . THR A 1 83 ? -14.776 1.830 21.568 1.00 87.25 83 THR A N 1
ATOM 634 C CA . THR A 1 83 ? -15.842 1.312 22.438 1.00 87.25 83 THR A CA 1
ATOM 635 C C . THR A 1 83 ? -16.992 0.732 21.621 1.00 87.25 83 THR A C 1
ATOM 637 O O . THR A 1 83 ? -17.302 1.170 20.515 1.00 87.25 83 THR A O 1
ATOM 640 N N . CYS A 1 84 ? -17.609 -0.322 22.149 1.00 89.19 84 CYS A N 1
ATOM 641 C CA . CYS A 1 84 ? -18.738 -0.986 21.519 1.00 89.19 84 CYS A CA 1
ATOM 642 C C . CYS A 1 84 ? -19.971 -0.077 21.627 1.00 89.19 84 CYS A C 1
ATOM 644 O O . CYS A 1 84 ? -20.366 0.238 22.751 1.00 89.19 84 CYS A O 1
ATOM 646 N N . PRO A 1 85 ? -20.658 0.265 20.523 1.00 88.69 85 PRO A N 1
ATOM 647 C CA . PRO A 1 85 ? -21.817 1.162 20.575 1.00 88.69 85 PRO A CA 1
ATOM 648 C C . PRO A 1 85 ? -23.025 0.554 21.306 1.00 88.69 85 PRO A C 1
ATOM 650 O O . PRO A 1 85 ? -23.958 1.265 21.654 1.00 88.69 85 PRO A O 1
ATOM 653 N N . VAL A 1 86 ? -23.027 -0.764 21.539 1.00 91.75 86 VAL A N 1
ATOM 654 C CA . VAL A 1 86 ? -24.136 -1.478 22.195 1.00 91.75 86 VAL A CA 1
ATOM 655 C C . VAL A 1 86 ? -23.964 -1.557 23.710 1.00 91.75 86 VAL A C 1
ATOM 657 O O . VAL A 1 86 ? -24.953 -1.556 24.434 1.00 91.75 86 VAL A O 1
ATOM 660 N N . CYS A 1 87 ? -22.731 -1.689 24.202 1.00 91.94 87 CYS A N 1
ATOM 661 C CA . CYS A 1 87 ? -22.478 -1.978 25.619 1.00 91.94 87 CYS A CA 1
ATOM 662 C C . CYS A 1 87 ? -21.370 -1.130 26.254 1.00 91.94 87 CYS A C 1
ATOM 664 O O . CYS A 1 87 ? -21.046 -1.348 27.415 1.00 91.94 87 CYS A O 1
ATOM 666 N N . GLY A 1 88 ? -20.736 -0.225 25.505 1.00 87.69 88 GLY A N 1
AT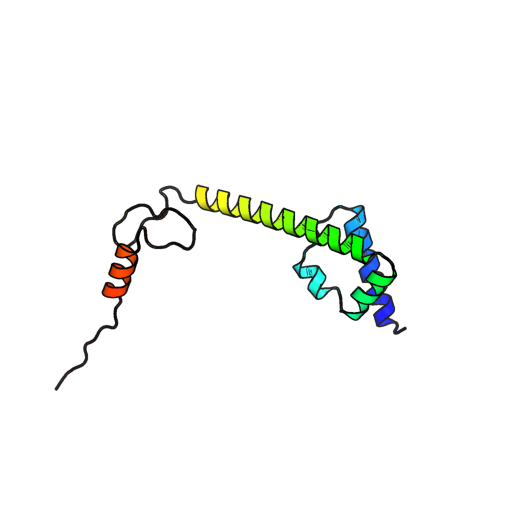OM 667 C CA . GLY A 1 88 ? -19.661 0.648 25.986 1.00 87.69 88 GLY A CA 1
ATOM 668 C C . GLY A 1 88 ? -18.310 -0.036 26.230 1.00 87.69 88 GLY A C 1
ATOM 669 O O . GLY A 1 88 ? -17.300 0.649 26.338 1.00 87.69 88 GLY A O 1
ATOM 670 N N . CYS A 1 89 ? -18.245 -1.371 26.276 1.00 88.25 89 CYS A N 1
ATOM 671 C CA . CYS A 1 89 ? -16.991 -2.100 26.498 1.00 88.25 89 CYS A CA 1
ATOM 672 C C . CYS A 1 89 ? -15.970 -1.873 25.372 1.00 88.25 89 CYS A C 1
ATOM 674 O O . CYS A 1 89 ? -16.347 -1.719 24.208 1.00 88.25 89 CYS A O 1
ATOM 676 N N . ALA A 1 90 ? -14.680 -1.954 25.704 1.00 85.38 90 ALA A N 1
ATOM 677 C CA . ALA A 1 90 ? -13.595 -1.855 24.733 1.00 85.38 90 ALA A CA 1
ATOM 678 C C . ALA A 1 90 ? -13.688 -2.937 23.638 1.00 85.38 90 ALA A C 1
ATOM 680 O O . ALA A 1 90 ? -14.018 -4.101 23.888 1.00 85.38 90 ALA A O 1
ATOM 681 N N . VAL A 1 91 ? -13.383 -2.547 22.404 1.00 86.00 91 VAL A N 1
ATOM 682 C CA . VAL A 1 91 ? -13.366 -3.408 21.222 1.00 86.00 91 VAL A CA 1
ATOM 683 C C . VAL A 1 91 ? -11.921 -3.767 20.900 1.00 86.00 91 VAL A C 1
ATOM 685 O O . VAL A 1 91 ? -11.163 -2.955 20.371 1.00 86.00 91 VAL A O 1
ATOM 688 N N . ALA A 1 92 ? -11.550 -5.009 21.209 1.00 78.38 92 ALA A N 1
ATOM 689 C CA . ALA A 1 92 ? -10.226 -5.557 20.930 1.00 78.38 92 ALA A CA 1
ATOM 690 C C . ALA A 1 92 ? -10.158 -6.266 19.563 1.00 78.38 92 ALA A C 1
ATOM 692 O O . ALA A 1 92 ? -11.127 -6.889 19.109 1.00 78.38 92 ALA A O 1
ATOM 693 N N . GLY A 1 93 ? -8.981 -6.239 18.936 1.00 73.62 93 GLY A N 1
ATOM 694 C CA . GLY A 1 93 ? -8.693 -6.913 17.666 1.00 73.62 93 GLY A CA 1
ATOM 695 C C . GLY A 1 93 ? -8.695 -5.968 16.464 1.00 73.62 93 GLY A C 1
ATOM 696 O O . GLY A 1 93 ? -8.496 -4.765 16.617 1.00 73.62 93 GLY A O 1
ATOM 697 N N . ARG A 1 94 ? -8.917 -6.521 15.263 1.00 73.50 94 ARG A N 1
ATOM 698 C CA . ARG A 1 94 ? -8.768 -5.799 13.987 1.00 73.50 94 ARG A CA 1
ATOM 699 C C . ARG A 1 94 ? -9.522 -4.459 13.945 1.00 73.50 94 ARG A C 1
ATOM 701 O O . ARG A 1 94 ? -10.585 -4.305 14.554 1.00 73.50 94 ARG A O 1
ATOM 708 N N . ARG A 1 95 ? -8.977 -3.496 13.193 1.00 73.06 95 ARG A N 1
ATOM 709 C CA . ARG A 1 95 ? -9.485 -2.114 13.069 1.00 73.06 95 ARG A CA 1
ATOM 710 C C . ARG A 1 95 ? -10.895 -2.016 12.467 1.00 73.06 95 ARG A C 1
ATOM 712 O O . ARG A 1 95 ? -11.616 -1.070 12.765 1.00 73.06 95 ARG A O 1
ATOM 719 N N . ASP A 1 96 ? -11.305 -2.996 11.671 1.00 80.00 96 ASP A N 1
ATOM 720 C CA . ASP A 1 96 ? -12.647 -3.114 11.085 1.00 80.00 96 ASP A CA 1
ATOM 721 C C . ASP A 1 96 ? -13.692 -3.668 12.069 1.00 80.00 96 ASP A C 1
ATOM 723 O O . ASP A 1 96 ? -14.897 -3.577 11.837 1.00 80.00 96 ASP A O 1
ATOM 727 N N . ARG A 1 97 ? -13.263 -4.227 13.207 1.00 84.12 97 ARG A N 1
ATOM 728 C CA . ARG A 1 97 ? -14.187 -4.768 14.203 1.00 84.12 97 ARG A CA 1
ATOM 729 C C . ARG A 1 97 ? -14.932 -3.641 14.918 1.00 84.12 97 ARG A C 1
ATOM 731 O O . ARG A 1 97 ? -14.318 -2.899 15.670 1.00 84.12 97 ARG A O 1
ATOM 738 N N . VAL A 1 98 ? -16.249 -3.557 14.748 1.00 88.25 98 VAL A N 1
ATOM 739 C CA . VAL A 1 98 ? -17.097 -2.531 15.396 1.00 88.25 98 VAL A CA 1
ATOM 740 C C . VAL A 1 98 ? -17.650 -2.985 16.755 1.00 88.25 98 VAL A C 1
ATOM 742 O O . VAL A 1 98 ? -17.853 -2.176 17.655 1.00 88.25 98 VAL A O 1
ATOM 745 N N . TYR A 1 99 ? -17.880 -4.290 16.937 1.00 92.00 99 TYR A N 1
ATOM 746 C CA . TYR A 1 99 ? -18.539 -4.838 18.128 1.00 92.00 99 TYR A CA 1
ATOM 747 C C . TYR A 1 99 ? -17.586 -5.685 18.973 1.00 92.00 99 TYR A C 1
ATOM 749 O O . TYR A 1 99 ? -16.836 -6.514 18.445 1.00 92.00 99 TYR A O 1
ATOM 757 N N . CYS A 1 100 ? -17.675 -5.555 20.301 1.00 90.25 100 CYS A N 1
ATOM 758 C CA . CYS A 1 100 ? -16.852 -6.337 21.232 1.00 90.25 100 CYS A CA 1
ATOM 759 C C . CYS A 1 100 ? -17.145 -7.850 21.159 1.00 90.25 100 CYS A C 1
ATOM 761 O O . CYS A 1 100 ? -16.263 -8.666 21.409 1.00 90.25 100 CYS A O 1
ATOM 763 N N . SER A 1 101 ? -18.354 -8.255 20.752 1.00 90.75 101 SER A N 1
ATOM 764 C CA . SER A 1 101 ? -18.781 -9.658 20.669 1.00 90.75 101 SER A CA 1
ATOM 765 C C . SER A 1 101 ? -19.833 -9.888 19.580 1.00 90.75 101 SER A C 1
ATOM 767 O O . SER A 1 101 ? -20.537 -8.962 19.166 1.00 90.75 101 SER A O 1
ATOM 769 N N . THR A 1 102 ? -19.993 -11.147 19.158 1.00 92.25 102 THR A N 1
ATOM 770 C CA . THR A 1 102 ? -21.069 -11.566 18.243 1.00 92.25 102 THR A CA 1
ATOM 771 C C . THR A 1 102 ? -22.450 -11.226 18.802 1.00 92.25 102 THR A C 1
ATOM 773 O O . THR A 1 102 ? -23.330 -10.834 18.044 1.00 92.25 102 THR A O 1
ATOM 776 N N . ASN A 1 103 ? -22.636 -11.301 20.123 1.00 93.94 103 ASN A N 1
ATOM 777 C CA . ASN A 1 103 ? -23.904 -10.966 20.769 1.00 93.94 103 ASN A CA 1
ATOM 778 C C . ASN A 1 103 ? -24.251 -9.474 20.593 1.00 93.94 103 ASN A C 1
ATOM 780 O O . ASN A 1 103 ? -25.358 -9.141 20.176 1.00 93.94 103 ASN A O 1
ATOM 784 N N . CYS A 1 104 ? -23.283 -8.570 20.792 1.00 92.38 104 CYS A N 1
ATOM 785 C CA . CYS A 1 104 ? -23.483 -7.140 20.523 1.00 92.38 104 CYS A CA 1
ATOM 786 C C . CYS A 1 104 ? -23.768 -6.864 19.041 1.00 92.38 104 CYS A C 1
ATOM 788 O O . CYS A 1 104 ? -24.662 -6.080 18.736 1.00 92.38 104 CYS A O 1
ATOM 790 N N . ARG A 1 105 ? -23.088 -7.564 18.122 1.00 92.00 105 ARG A N 1
ATOM 791 C CA . ARG A 1 105 ? -23.387 -7.480 16.683 1.00 92.00 105 ARG A CA 1
ATOM 792 C C . ARG A 1 105 ? -24.837 -7.874 16.381 1.00 92.00 105 ARG A C 1
ATOM 794 O O . ARG A 1 105 ? -25.524 -7.161 15.660 1.00 92.00 105 ARG A O 1
ATOM 801 N N . VAL A 1 106 ? -25.311 -8.987 16.946 1.00 92.56 106 VAL A N 1
ATOM 802 C CA . VAL A 1 106 ? -26.692 -9.466 16.759 1.00 92.56 106 VAL A CA 1
ATOM 803 C C . VAL A 1 106 ? -27.706 -8.492 17.367 1.00 92.56 106 VAL A C 1
ATOM 805 O O . VAL A 1 106 ? -28.712 -8.200 16.726 1.00 92.56 106 VAL A O 1
ATOM 808 N N . LYS A 1 107 ? -27.446 -7.947 18.565 1.00 91.69 107 LYS A N 1
ATOM 809 C CA . LYS A 1 107 ? -28.308 -6.929 19.192 1.00 91.69 107 LYS A CA 1
ATOM 810 C C . LYS A 1 107 ? -28.434 -5.674 18.332 1.00 91.69 107 LYS A C 1
ATOM 812 O O . LYS A 1 107 ? -29.553 -5.228 18.101 1.00 91.69 107 LYS A O 1
ATOM 817 N N . ALA A 1 108 ? -27.318 -5.151 17.822 1.00 89.81 108 ALA A N 1
ATOM 818 C CA . ALA A 1 108 ? -27.332 -4.011 16.909 1.00 89.81 108 ALA A CA 1
ATOM 819 C C . ALA A 1 108 ? -28.151 -4.323 15.646 1.00 89.81 108 ALA A C 1
ATOM 821 O O . ALA A 1 108 ? -29.039 -3.559 15.284 1.00 89.81 108 ALA A O 1
ATOM 822 N N . HIS A 1 109 ? -27.930 -5.488 15.029 1.00 87.12 109 HIS A N 1
ATOM 823 C CA . HIS A 1 109 ? -28.691 -5.905 13.848 1.00 87.12 109 HIS A CA 1
ATOM 824 C C . HIS A 1 109 ? -30.201 -6.008 14.098 1.00 87.12 109 HIS A C 1
ATOM 826 O O . HIS A 1 109 ? -30.981 -5.665 13.218 1.00 87.12 109 HIS A O 1
ATOM 832 N N . ARG A 1 110 ? -30.621 -6.467 15.284 1.00 87.25 110 ARG A N 1
ATOM 833 C CA . ARG A 1 110 ? -32.042 -6.549 15.662 1.00 87.25 110 ARG A CA 1
ATOM 834 C C . ARG A 1 110 ? -32.654 -5.177 15.933 1.00 87.25 110 ARG A C 1
ATOM 836 O O . ARG A 1 110 ? -33.794 -4.952 15.551 1.00 87.25 110 ARG A O 1
ATOM 843 N N . ALA A 1 111 ? -31.905 -4.264 16.552 1.00 79.31 111 ALA A N 1
ATOM 844 C CA . ALA A 1 111 ? -32.350 -2.889 16.790 1.00 79.31 111 ALA A CA 1
ATOM 845 C C . ALA A 1 111 ? -32.522 -2.087 15.485 1.00 79.31 111 ALA A C 1
ATOM 847 O O . ALA A 1 111 ? -33.348 -1.181 15.423 1.00 79.31 111 ALA A O 1
ATOM 848 N N . HIS A 1 112 ? -31.766 -2.447 14.443 1.00 67.75 112 HIS A N 1
ATOM 849 C CA . HIS A 1 112 ? -31.854 -1.871 13.098 1.00 67.75 112 HIS A CA 1
ATOM 850 C C . HIS A 1 112 ? -32.603 -2.766 12.094 1.00 67.75 112 HIS A C 1
ATOM 852 O O . HIS A 1 112 ? -32.523 -2.525 10.890 1.00 67.75 112 HIS A O 1
ATOM 858 N N . GLY A 1 113 ? -33.312 -3.802 12.563 1.00 54.31 113 GLY A N 1
ATOM 859 C CA . GLY A 1 113 ? -34.169 -4.623 11.706 1.00 54.31 113 GLY A CA 1
ATOM 860 C C . GLY A 1 113 ? -35.232 -3.763 11.010 1.00 54.31 113 GLY A C 1
ATOM 861 O O . GLY A 1 113 ? -35.575 -2.699 11.536 1.00 54.31 113 GLY A O 1
ATOM 862 N N . PRO A 1 114 ? -35.733 -4.178 9.828 1.00 51.38 114 PRO A N 1
ATOM 863 C CA . PRO A 1 114 ? -36.664 -3.369 9.052 1.00 51.38 114 PRO A CA 1
ATOM 864 C C . PRO A 1 114 ? -37.834 -2.988 9.952 1.00 51.38 114 PRO A C 1
ATOM 866 O O . PRO A 1 114 ? -38.449 -3.856 10.574 1.00 51.38 114 PRO A O 1
ATOM 869 N N . ARG A 1 115 ? -38.107 -1.685 10.058 1.00 51.72 115 ARG A N 1
ATOM 870 C CA . ARG A 1 115 ? -39.329 -1.182 10.679 1.00 51.72 115 ARG A CA 1
ATOM 871 C C . ARG A 1 115 ? -40.502 -1.761 9.888 1.00 51.72 115 ARG A C 1
ATOM 873 O O . ARG A 1 115 ? -40.891 -1.210 8.867 1.00 51.72 115 ARG A O 1
ATOM 880 N N . GLY A 1 116 ? -41.019 -2.905 10.318 1.00 54.78 116 GLY A N 1
ATOM 881 C CA . GLY A 1 116 ? -42.334 -3.366 9.911 1.00 54.78 116 GLY A CA 1
ATOM 882 C C . GLY A 1 116 ? -43.352 -2.435 10.552 1.00 54.78 116 GLY A C 1
ATOM 883 O O . GLY A 1 116 ? -43.425 -2.373 11.779 1.00 54.78 116 GLY A O 1
ATOM 884 N N . GLY A 1 117 ? -44.087 -1.685 9.734 1.00 48.38 117 GLY A N 1
ATOM 885 C CA . GLY A 1 117 ? -45.154 -0.830 10.234 1.00 48.38 117 GLY A CA 1
ATOM 886 C C . GLY A 1 117 ? -45.740 0.138 9.216 1.00 48.38 117 GLY A C 1
ATOM 887 O O . GLY A 1 117 ? -45.656 1.331 9.453 1.00 48.38 117 GLY A O 1
ATOM 888 N N . GLU A 1 118 ? -46.378 -0.371 8.159 1.00 42.88 118 GLU A N 1
ATOM 889 C CA . GLU A 1 118 ? -47.618 0.223 7.631 1.00 42.88 118 GLU A CA 1
ATOM 890 C C . GLU A 1 118 ? -48.609 -0.919 7.326 1.00 42.88 118 GLU A C 1
ATOM 892 O O . GLU A 1 118 ? -48.616 -1.545 6.268 1.00 42.88 118 GLU A O 1
ATOM 897 N N . HIS A 1 119 ? -49.408 -1.258 8.338 1.00 47.75 119 HIS A N 1
ATOM 898 C CA . HIS A 1 119 ? -50.763 -1.775 8.173 1.00 47.75 119 HIS A CA 1
ATOM 899 C C . HIS A 1 119 ? -51.680 -0.670 8.685 1.00 47.75 119 HIS A C 1
ATOM 901 O O . HIS A 1 119 ? -51.611 -0.316 9.862 1.00 47.75 119 HIS A O 1
ATOM 907 N N . GLY A 1 120 ? -52.503 -0.118 7.801 1.00 45.38 120 GLY A N 1
ATOM 908 C CA . GLY A 1 120 ? -53.516 0.865 8.145 1.00 45.38 120 GLY A CA 1
ATOM 909 C C . GLY A 1 120 ? -54.685 0.785 7.175 1.00 45.38 120 GLY A C 1
ATOM 910 O O . GLY A 1 120 ? -54.495 1.073 5.998 1.00 45.38 120 GLY A O 1
ATOM 911 N N . GLY A 1 121 ? -55.855 0.433 7.721 1.00 42.94 121 GLY A N 1
ATOM 912 C CA . GLY A 1 121 ? -57.186 0.809 7.226 1.00 42.94 121 GLY A CA 1
ATOM 913 C C . GLY A 1 121 ? -57.807 -0.103 6.193 1.00 42.94 121 GLY A C 1
ATOM 914 O O . GLY A 1 121 ? -57.632 0.198 4.997 1.00 42.94 121 GLY A O 1
#